Protein AF-A0A819AZ85-F1 (afdb_monomer)

Solvent-accessible surface area (backbone atoms only — not comparable to full-atom values): 5624 Å² total; per-residue (Å²): 109,69,73,60,51,56,50,52,53,53,52,41,72,77,35,75,90,57,88,83,77,52,73,40,82,55,81,62,68,55,52,66,55,60,60,50,47,50,68,78,38,71,83,44,48,79,44,65,63,68,71,52,19,70,28,54,39,87,92,36,54,87,39,77,63,29,54,49,46,54,50,49,43,53,52,54,56,72,70,47,96,70,84,88,78,67,95,79,70,128

Nearest PDB structures (foldseek):
  6x5t-assembly2_C  TM=9.000E-01  e=5.225E-05  Homo sapiens
  6vlg-assembly2_B-3  TM=8.999E-01  e=5.225E-05  Mus musculus
  6x5h-assembly2_C  TM=8.824E-01  e=1.920E-03  Homo sapiens
  6c8q-assembly3_F  TM=2.343E-01  e=6.804E+00  Enterococcus faecalis V583

Sequence (90 aa):
MKNAEDYYIIYQYQNPDLKIIKLVYLASDDPSVFNEARTNYPDYVFYGDAAATQSAQPNSRYRTESLKDILFDIHFLSLCDYLVCTFSSK

Structure (mmCIF, N/CA/C/O backbone):
data_AF-A0A819AZ85-F1
#
_entry.id   AF-A0A819AZ85-F1
#
loop_
_atom_site.group_PDB
_atom_site.id
_atom_site.type_symbol
_atom_site.label_atom_id
_atom_site.label_alt_id
_atom_site.label_comp_id
_atom_site.label_asym_id
_atom_site.label_entity_id
_atom_site.label_seq_id
_atom_site.pdbx_PDB_ins_code
_atom_site.Cartn_x
_atom_site.Cartn_y
_atom_site.Cartn_z
_atom_site.occupancy
_atom_site.B_iso_or_equiv
_atom_site.auth_seq_id
_atom_site.auth_comp_id
_atom_site.auth_asym_id
_atom_site.auth_atom_id
_atom_site.pdbx_PDB_model_num
ATOM 1 N N . MET A 1 1 ? 6.240 2.652 5.199 1.00 92.31 1 MET A N 1
ATOM 2 C CA . MET A 1 1 ? 4.769 2.541 5.342 1.00 92.31 1 MET A CA 1
ATOM 3 C C . MET A 1 1 ? 4.092 3.582 6.242 1.00 92.31 1 MET A C 1
ATOM 5 O O . MET A 1 1 ? 2.871 3.592 6.264 1.00 92.31 1 MET A O 1
ATOM 9 N N . LYS A 1 2 ? 4.804 4.500 6.925 1.00 96.12 2 LYS A N 1
ATOM 10 C CA . LYS A 1 2 ? 4.186 5.453 7.877 1.00 96.12 2 LYS A CA 1
ATOM 11 C C . LYS A 1 2 ? 2.946 6.188 7.334 1.00 96.12 2 LYS A C 1
ATOM 13 O O . LYS A 1 2 ? 1.900 6.139 7.959 1.00 96.12 2 LYS A O 1
ATOM 18 N N . ASN A 1 3 ? 3.046 6.817 6.161 1.00 97.12 3 ASN A N 1
ATOM 19 C CA . ASN A 1 3 ? 1.934 7.602 5.605 1.00 97.12 3 ASN A CA 1
ATOM 20 C C . ASN A 1 3 ? 0.714 6.741 5.221 1.00 97.12 3 ASN A C 1
ATOM 22 O O . ASN A 1 3 ? -0.405 7.238 5.242 1.00 97.12 3 ASN A O 1
ATOM 26 N N . ALA A 1 4 ? 0.927 5.469 4.865 1.00 96.88 4 ALA A N 1
ATOM 27 C CA . ALA A 1 4 ? -0.164 4.533 4.597 1.00 96.88 4 ALA A CA 1
ATOM 28 C C . ALA A 1 4 ? -0.849 4.096 5.903 1.00 96.88 4 ALA A C 1
ATOM 30 O O . ALA A 1 4 ? -2.072 4.024 5.958 1.00 96.88 4 ALA A O 1
ATOM 31 N N . GLU A 1 5 ? -0.074 3.876 6.970 1.00 97.31 5 GLU A N 1
ATOM 32 C CA . GLU A 1 5 ? -0.620 3.587 8.302 1.00 97.31 5 GLU A CA 1
ATOM 33 C C . GLU A 1 5 ? -1.439 4.767 8.833 1.00 97.31 5 GLU A C 1
ATOM 35 O O . GLU A 1 5 ? -2.562 4.571 9.287 1.00 97.31 5 GLU A O 1
ATOM 40 N N . ASP A 1 6 ? -0.925 5.994 8.702 1.00 97.88 6 ASP A N 1
ATOM 41 C CA . ASP A 1 6 ? -1.636 7.208 9.118 1.00 97.88 6 ASP A CA 1
ATOM 42 C C . ASP A 1 6 ? -3.002 7.325 8.407 1.00 97.88 6 ASP A C 1
ATOM 44 O O . ASP A 1 6 ? -4.010 7.629 9.049 1.00 97.88 6 ASP A O 1
ATOM 48 N N . TYR A 1 7 ? -3.064 7.013 7.105 1.00 97.75 7 TYR A N 1
ATOM 49 C CA . TYR A 1 7 ? -4.324 6.951 6.356 1.00 97.75 7 TYR A CA 1
ATOM 50 C C . TYR A 1 7 ? -5.286 5.902 6.931 1.00 97.75 7 TYR A C 1
ATOM 52 O O . TYR A 1 7 ? -6.441 6.219 7.214 1.00 97.75 7 TYR A O 1
ATOM 60 N N . TYR A 1 8 ? -4.819 4.671 7.159 1.00 97.38 8 TYR A N 1
ATOM 61 C CA . TYR A 1 8 ? -5.669 3.598 7.681 1.00 97.38 8 TYR A CA 1
ATOM 62 C C . TYR A 1 8 ? -6.160 3.852 9.110 1.00 97.38 8 TYR A C 1
ATOM 64 O O . TYR A 1 8 ? -7.293 3.495 9.432 1.00 97.38 8 TYR A O 1
ATOM 72 N N . ILE A 1 9 ? -5.360 4.516 9.948 1.00 96.62 9 ILE A N 1
ATOM 73 C CA . ILE A 1 9 ? -5.782 4.969 11.278 1.00 96.62 9 ILE A CA 1
ATOM 74 C C . ILE A 1 9 ? -6.945 5.956 11.145 1.00 96.62 9 ILE A C 1
ATOM 76 O O . ILE A 1 9 ? -7.984 5.768 11.778 1.00 96.62 9 ILE A O 1
ATOM 80 N N . ILE A 1 10 ? -6.805 6.983 10.300 1.00 97.31 10 ILE A N 1
ATOM 81 C CA . ILE A 1 10 ? -7.871 7.969 10.059 1.00 97.31 10 ILE A CA 1
ATOM 82 C C . ILE A 1 10 ? -9.126 7.277 9.515 1.00 97.31 10 ILE A C 1
ATOM 84 O O . ILE A 1 10 ? -10.230 7.540 9.994 1.00 97.31 10 ILE A O 1
ATOM 88 N N . TYR A 1 11 ? -8.961 6.349 8.573 1.00 97.38 11 TYR A N 1
ATOM 89 C CA . TYR A 1 11 ? -10.063 5.594 7.986 1.00 97.38 11 TYR A CA 1
ATOM 90 C C . TYR A 1 11 ? -10.801 4.732 9.027 1.00 97.38 11 TYR A C 1
ATOM 92 O O . TYR A 1 11 ? -12.032 4.712 9.040 1.00 97.38 11 TYR A O 1
ATOM 100 N N . GLN A 1 12 ? -10.083 4.092 9.959 1.00 97.06 12 GLN A N 1
ATOM 101 C CA . GLN A 1 12 ? -10.681 3.343 11.073 1.00 97.06 12 GLN A CA 1
ATOM 102 C C . GLN A 1 12 ? -11.432 4.242 12.050 1.00 97.06 12 GLN A C 1
ATOM 104 O O . GLN A 1 12 ? -12.512 3.865 12.501 1.00 97.06 12 GLN A O 1
ATOM 109 N N . TYR A 1 13 ? -10.905 5.432 12.348 1.00 97.12 13 TYR A N 1
ATOM 110 C CA . TYR A 1 13 ? -11.608 6.412 13.181 1.00 97.12 13 TYR A CA 1
ATOM 111 C C . TYR A 1 13 ? -12.915 6.889 12.544 1.00 97.12 13 TYR A C 1
ATOM 113 O O . TYR A 1 13 ? -13.898 7.102 13.251 1.00 97.12 13 TYR A O 1
ATOM 121 N N . GLN A 1 14 ? -12.937 7.046 11.221 1.00 96.62 14 GLN A N 1
ATOM 122 C CA . GLN A 1 14 ? -14.137 7.433 10.476 1.00 96.62 14 GLN A CA 1
ATOM 123 C C . GLN A 1 14 ? -15.152 6.288 10.346 1.00 96.62 14 GLN A C 1
ATOM 125 O O . GLN A 1 14 ? -16.337 6.551 10.161 1.00 96.62 14 GLN A O 1
ATOM 130 N N . ASN A 1 15 ? -14.704 5.035 10.464 1.00 96.44 15 ASN A N 1
ATOM 131 C CA . ASN A 1 15 ? -15.518 3.838 10.260 1.00 96.44 15 ASN A CA 1
ATOM 132 C C . ASN A 1 15 ? -15.338 2.831 11.417 1.00 96.44 15 ASN A C 1
ATOM 134 O O . ASN A 1 15 ? -14.796 1.744 11.205 1.00 96.44 15 ASN A O 1
ATOM 138 N N . PRO A 1 16 ? -15.772 3.163 12.648 1.00 94.94 16 PRO A N 1
ATOM 139 C CA . PRO A 1 16 ? -15.460 2.377 13.847 1.00 94.94 16 PRO A CA 1
ATOM 140 C C . PRO A 1 16 ? -16.045 0.957 13.837 1.00 94.94 16 PRO A C 1
ATOM 142 O O . PRO A 1 16 ? -15.450 0.051 14.414 1.00 94.94 16 PRO A O 1
ATOM 145 N N . ASP A 1 17 ? -17.176 0.749 13.160 1.00 96.50 17 ASP A N 1
ATOM 146 C CA . ASP A 1 17 ? -17.867 -0.547 13.121 1.00 96.50 17 ASP A CA 1
ATOM 147 C C . ASP A 1 17 ? -17.352 -1.477 12.008 1.00 96.50 17 ASP A C 1
ATOM 149 O O . ASP A 1 17 ? -17.715 -2.655 11.951 1.00 96.50 17 ASP A O 1
ATOM 153 N N . LEU A 1 18 ? -16.509 -0.967 11.102 1.00 94.75 18 LEU A N 1
ATOM 154 C CA . LEU A 1 18 ? -15.962 -1.754 10.003 1.00 94.75 18 LEU A CA 1
ATOM 155 C C . LEU A 1 18 ? -14.667 -2.441 10.425 1.00 94.75 18 LEU A C 1
ATOM 157 O O . LEU A 1 18 ? -13.723 -1.816 10.911 1.00 94.75 18 LEU A O 1
ATOM 161 N N . LYS A 1 19 ? -14.592 -3.745 10.148 1.00 93.56 19 LYS A N 1
ATOM 162 C CA . LYS A 1 19 ? -13.330 -4.481 10.187 1.00 93.56 19 LYS A CA 1
ATOM 163 C C . LYS A 1 19 ? -12.527 -4.150 8.930 1.00 93.56 19 LYS A C 1
ATOM 165 O O . LYS A 1 19 ? -12.814 -4.676 7.856 1.00 93.56 19 LYS A O 1
ATOM 170 N N . ILE A 1 20 ? -11.521 -3.295 9.076 1.00 94.75 20 ILE A N 1
ATOM 171 C CA . ILE A 1 20 ? -10.687 -2.845 7.960 1.00 94.75 20 ILE A CA 1
ATOM 172 C C . ILE A 1 20 ? -9.631 -3.895 7.610 1.00 94.75 20 ILE A C 1
ATOM 174 O O . ILE A 1 20 ? -8.951 -4.438 8.481 1.00 94.75 20 ILE A O 1
ATOM 178 N N . ILE A 1 21 ? -9.482 -4.154 6.311 1.00 95.44 21 ILE A N 1
ATOM 179 C CA . ILE A 1 21 ? -8.364 -4.905 5.738 1.00 95.44 21 ILE A CA 1
ATOM 180 C C . ILE A 1 21 ? -7.458 -3.885 5.049 1.00 95.44 21 ILE A C 1
ATOM 182 O O . ILE A 1 21 ? -7.919 -3.145 4.181 1.00 95.44 21 ILE A O 1
ATOM 186 N N . LYS A 1 22 ? -6.181 -3.832 5.435 1.00 96.94 22 LYS A N 1
ATOM 187 C CA . LYS A 1 22 ? -5.227 -2.863 4.887 1.00 96.94 22 LYS A CA 1
ATOM 188 C C . LYS A 1 22 ? -4.666 -3.375 3.558 1.00 96.94 22 LYS A C 1
ATOM 190 O O . LYS A 1 22 ? -3.749 -4.195 3.538 1.00 96.94 22 LY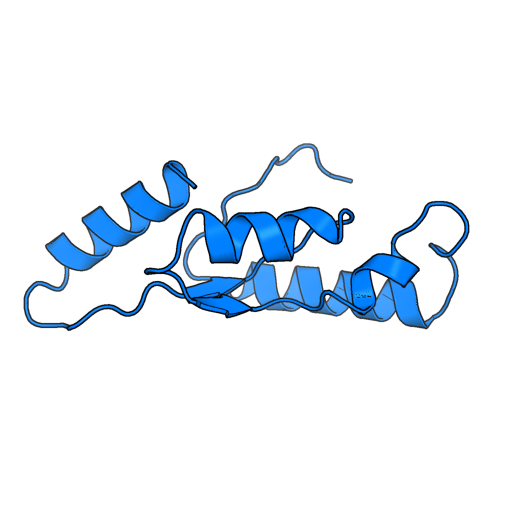S A O 1
ATOM 195 N N . LEU A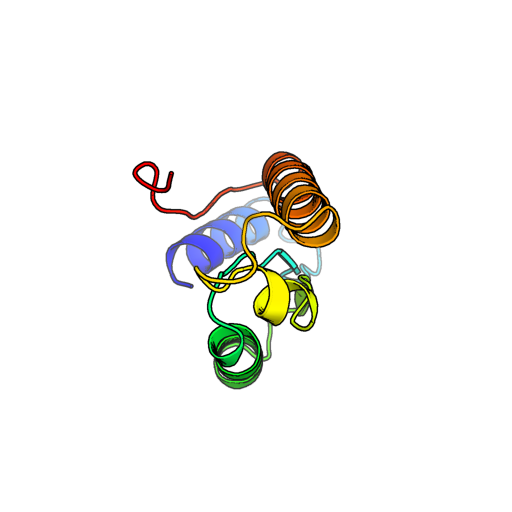 1 23 ? -5.243 -2.922 2.449 1.00 96.56 23 LEU A N 1
ATOM 196 C CA . LEU A 1 23 ? -4.826 -3.293 1.094 1.00 96.56 23 LEU A CA 1
ATOM 197 C C . LEU A 1 23 ? -3.848 -2.257 0.531 1.00 96.56 23 LEU A C 1
ATOM 199 O O . LEU A 1 23 ? -4.070 -1.053 0.641 1.00 96.56 23 LEU A O 1
ATOM 203 N N . VAL A 1 24 ? -2.758 -2.701 -0.083 1.00 96.94 24 VAL A N 1
ATOM 204 C CA . VAL A 1 24 ? -1.771 -1.800 -0.691 1.00 96.94 24 VAL A CA 1
ATOM 205 C C . VAL A 1 24 ? -1.409 -2.315 -2.069 1.00 96.94 24 VAL A C 1
ATOM 207 O O . VAL A 1 24 ? -0.934 -3.438 -2.202 1.00 96.94 24 VAL A O 1
ATOM 210 N N . TYR A 1 25 ? -1.601 -1.481 -3.088 1.00 95.69 25 TYR A N 1
ATOM 211 C CA . TYR A 1 25 ? -0.967 -1.691 -4.382 1.00 95.69 25 TYR A CA 1
ATOM 212 C C . TYR A 1 25 ? 0.463 -1.142 -4.325 1.00 95.69 25 TYR A C 1
ATOM 214 O O . TYR A 1 25 ? 0.667 0.038 -4.038 1.00 95.69 25 TYR A O 1
ATOM 222 N N . LEU A 1 26 ? 1.449 -2.005 -4.553 1.00 94.56 26 LEU A N 1
ATOM 223 C CA . LEU A 1 26 ? 2.868 -1.682 -4.524 1.00 94.56 26 LEU A CA 1
ATOM 224 C C . LEU A 1 26 ? 3.428 -1.734 -5.947 1.00 94.56 26 LEU A C 1
ATOM 226 O O . LEU A 1 26 ? 3.562 -2.810 -6.523 1.00 94.56 26 LEU A O 1
ATOM 230 N N . ALA A 1 27 ? 3.789 -0.564 -6.470 1.00 92.06 27 ALA A N 1
ATOM 231 C CA . ALA A 1 27 ? 4.548 -0.414 -7.707 1.00 92.06 27 ALA A CA 1
ATOM 232 C C . ALA A 1 27 ? 6.000 -0.064 -7.361 1.00 92.06 27 ALA A C 1
ATOM 234 O O . ALA A 1 27 ? 6.254 0.888 -6.615 1.00 92.06 27 ALA A O 1
ATOM 235 N N . SER A 1 28 ? 6.955 -0.841 -7.863 1.00 88.12 28 SER A N 1
ATOM 236 C CA . SER A 1 28 ? 8.384 -0.598 -7.661 1.00 88.12 28 SER A CA 1
ATOM 237 C C . SER A 1 28 ? 9.197 -1.256 -8.765 1.00 88.12 28 SER A C 1
ATOM 239 O O . SER A 1 28 ? 8.826 -2.331 -9.215 1.00 88.12 28 SE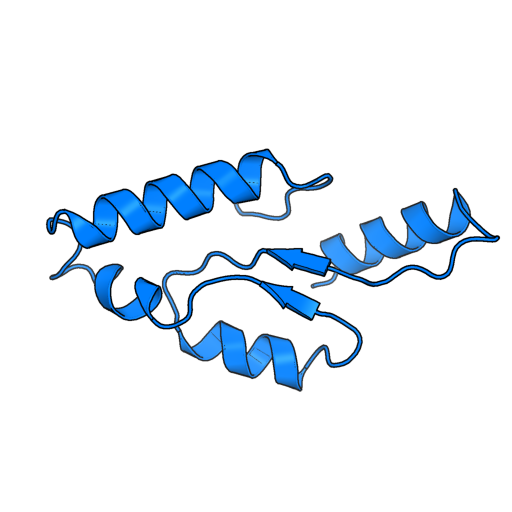R A O 1
ATOM 241 N N . ASP A 1 29 ? 10.330 -0.654 -9.129 1.00 83.06 29 ASP A N 1
ATOM 242 C CA . ASP A 1 29 ? 11.320 -1.245 -10.041 1.00 83.06 29 ASP A CA 1
ATOM 243 C C . ASP A 1 29 ? 12.252 -2.255 -9.332 1.00 83.06 29 ASP A C 1
ATOM 245 O O . ASP A 1 29 ? 13.061 -2.918 -9.985 1.00 83.06 29 ASP A O 1
ATOM 249 N N . ASP A 1 30 ? 12.163 -2.390 -8.002 1.00 83.75 30 ASP A N 1
ATOM 250 C CA . ASP A 1 30 ? 12.975 -3.318 -7.208 1.00 83.75 30 ASP A CA 1
ATOM 251 C C . ASP A 1 30 ? 12.138 -4.522 -6.722 1.00 83.75 30 ASP A C 1
ATOM 253 O O . ASP A 1 30 ? 11.279 -4.368 -5.853 1.00 83.75 30 ASP A O 1
ATOM 257 N N . PRO A 1 31 ? 12.378 -5.753 -7.217 1.00 80.56 31 PRO A N 1
ATOM 258 C CA . PRO A 1 31 ? 11.596 -6.924 -6.815 1.00 80.56 31 PRO A CA 1
ATOM 259 C C . PRO A 1 31 ? 11.792 -7.313 -5.343 1.00 80.56 31 PRO A C 1
ATOM 261 O O . PRO A 1 31 ? 10.940 -7.994 -4.765 1.00 80.56 31 PRO A O 1
ATOM 264 N N . SER A 1 32 ? 12.902 -6.914 -4.715 1.00 86.62 32 SER A N 1
ATOM 265 C CA . SER A 1 32 ? 13.201 -7.281 -3.328 1.00 86.62 32 SER A CA 1
ATOM 266 C C . SER A 1 32 ? 12.227 -6.643 -2.333 1.00 86.62 32 SER A C 1
ATOM 268 O O . SER A 1 32 ? 11.878 -7.270 -1.325 1.00 86.62 32 SER A O 1
ATOM 270 N N . VAL A 1 33 ? 11.687 -5.4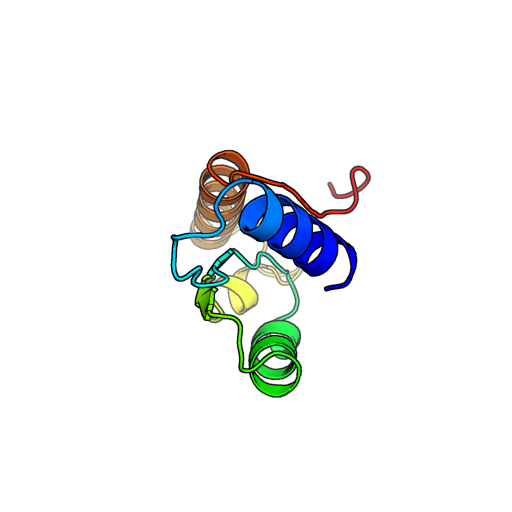65 -2.669 1.00 90.50 33 VAL A N 1
ATOM 271 C CA . VAL A 1 33 ? 10.789 -4.706 -1.788 1.00 90.50 33 VAL A CA 1
ATOM 272 C C . VAL A 1 33 ? 9.455 -5.409 -1.552 1.00 90.50 33 VAL A C 1
ATOM 274 O O . VAL A 1 33 ? 8.838 -5.205 -0.513 1.00 90.50 33 VAL A O 1
ATOM 277 N N . PHE A 1 34 ? 9.014 -6.288 -2.458 1.00 89.50 34 PHE A N 1
ATOM 278 C CA . PHE A 1 34 ? 7.773 -7.050 -2.282 1.00 89.50 34 PHE A CA 1
ATOM 279 C C . PHE A 1 34 ? 7.889 -8.062 -1.141 1.00 89.50 34 PHE A C 1
ATOM 281 O O . PHE A 1 34 ? 6.969 -8.213 -0.334 1.00 89.50 34 PHE A O 1
ATOM 288 N N . ASN A 1 35 ? 9.027 -8.755 -1.058 1.00 89.94 35 ASN A N 1
ATOM 289 C CA . ASN A 1 35 ? 9.278 -9.721 0.008 1.00 89.94 35 ASN A CA 1
ATOM 290 C C . ASN A 1 35 ? 9.543 -9.011 1.336 1.00 89.94 35 ASN A C 1
ATOM 292 O O . ASN A 1 35 ? 9.019 -9.436 2.368 1.00 89.94 35 ASN A O 1
ATOM 296 N N . GLU A 1 36 ? 10.298 -7.911 1.305 1.00 93.62 36 GLU A N 1
ATOM 297 C CA . GLU A 1 36 ? 10.513 -7.069 2.480 1.00 93.62 36 GLU A CA 1
ATOM 298 C C . GLU A 1 36 ? 9.183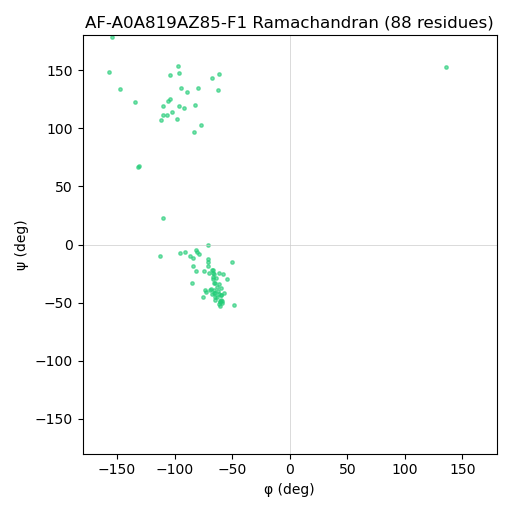 -6.536 3.026 1.00 93.62 36 GLU A C 1
ATOM 300 O O . GLU A 1 36 ? 8.906 -6.687 4.214 1.00 93.62 36 GLU A O 1
ATOM 305 N N . ALA A 1 37 ? 8.321 -5.988 2.164 1.00 94.06 37 ALA A N 1
ATOM 306 C CA . ALA A 1 37 ? 7.036 -5.427 2.562 1.00 94.06 37 ALA A CA 1
ATOM 307 C C . ALA A 1 37 ? 6.139 -6.470 3.242 1.00 94.06 37 ALA A C 1
ATOM 309 O O . ALA A 1 37 ? 5.629 -6.218 4.331 1.00 94.06 37 ALA A O 1
ATOM 310 N N . ARG A 1 38 ? 6.005 -7.669 2.660 1.00 93.12 38 ARG A N 1
ATOM 311 C CA . ARG A 1 38 ? 5.209 -8.758 3.258 1.00 93.12 38 ARG A CA 1
ATOM 312 C C . ARG A 1 38 ? 5.781 -9.256 4.586 1.00 93.12 38 ARG A C 1
ATOM 314 O O . ARG A 1 38 ? 5.020 -9.660 5.457 1.00 93.12 38 ARG A O 1
ATOM 321 N N . THR A 1 39 ? 7.105 -9.240 4.734 1.00 94.88 39 THR A N 1
ATOM 322 C CA . THR A 1 39 ? 7.777 -9.689 5.963 1.00 94.88 39 THR A CA 1
ATOM 323 C C . THR A 1 39 ? 7.635 -8.659 7.081 1.00 94.88 39 THR A C 1
ATOM 325 O O . THR A 1 39 ? 7.318 -9.013 8.214 1.00 94.88 39 THR A O 1
ATOM 328 N N . ASN A 1 40 ? 7.844 -7.383 6.759 1.00 97.06 40 ASN A N 1
ATOM 329 C CA . ASN A 1 40 ? 7.859 -6.294 7.733 1.00 97.06 40 ASN A CA 1
ATOM 330 C C . ASN A 1 40 ? 6.452 -5.799 8.102 1.00 97.06 40 ASN A C 1
ATOM 332 O O . ASN A 1 40 ? 6.281 -5.220 9.173 1.00 97.06 40 ASN A O 1
ATOM 336 N N . TYR A 1 41 ? 5.456 -6.026 7.240 1.00 96.75 41 TYR A N 1
ATOM 337 C CA . TYR A 1 41 ? 4.076 -5.564 7.418 1.00 96.75 41 TYR A CA 1
ATOM 338 C C . TYR A 1 41 ? 3.073 -6.710 7.189 1.00 96.75 41 TYR A C 1
ATOM 340 O O . TYR A 1 41 ? 2.330 -6.703 6.206 1.00 96.75 41 TYR A O 1
ATOM 348 N N . PRO A 1 42 ? 3.046 -7.727 8.070 1.00 95.75 42 PRO A N 1
ATOM 349 C CA . PRO A 1 42 ? 2.223 -8.924 7.881 1.00 95.75 42 PRO A CA 1
ATOM 350 C C . PRO A 1 42 ? 0.712 -8.680 8.042 1.00 95.75 42 PRO A C 1
ATOM 352 O O . PRO A 1 42 ? -0.088 -9.527 7.652 1.00 95.75 42 PRO A O 1
ATOM 355 N N . ASP A 1 43 ? 0.302 -7.548 8.622 1.00 95.31 43 ASP A N 1
ATOM 356 C CA . ASP A 1 43 ? -1.097 -7.117 8.743 1.00 95.31 43 ASP A CA 1
ATOM 357 C C . ASP A 1 43 ? -1.641 -6.444 7.468 1.00 95.31 43 ASP A C 1
ATOM 359 O O . ASP A 1 43 ? -2.833 -6.139 7.386 1.00 95.31 43 ASP A O 1
ATOM 363 N N . TYR A 1 44 ? -0.783 -6.246 6.466 1.00 96.62 44 TYR A N 1
ATOM 364 C CA . TYR A 1 44 ? -1.125 -5.680 5.170 1.00 96.62 44 TYR A CA 1
ATOM 365 C C . TYR A 1 44 ? -1.207 -6.753 4.086 1.00 96.62 44 TYR A C 1
ATOM 367 O O . TYR A 1 44 ? -0.422 -7.701 4.040 1.00 96.62 44 TYR A O 1
ATOM 375 N N . VAL A 1 45 ? -2.122 -6.553 3.141 1.00 95.06 45 VAL A N 1
ATOM 376 C CA . VAL A 1 45 ? -2.189 -7.340 1.908 1.00 95.06 45 VAL A CA 1
ATOM 377 C C . VAL A 1 45 ? -1.604 -6.509 0.774 1.00 95.06 45 VAL A C 1
ATOM 379 O O . VAL A 1 45 ? -2.166 -5.483 0.391 1.00 95.06 45 VAL A O 1
ATOM 382 N N . PHE A 1 46 ? -0.478 -6.967 0.232 1.00 93.62 46 PHE A N 1
ATOM 383 C CA . PHE A 1 46 ? 0.207 -6.300 -0.873 1.00 93.62 46 PHE A CA 1
ATOM 384 C C . PHE A 1 46 ? -0.168 -6.917 -2.222 1.00 93.62 46 PHE A C 1
ATOM 386 O O . PHE A 1 46 ? 0.117 -8.093 -2.475 1.00 93.62 46 PHE A O 1
ATOM 393 N N . TYR A 1 47 ? -0.751 -6.095 -3.091 1.00 89.94 47 TYR A N 1
ATOM 394 C CA . TYR A 1 47 ? -0.944 -6.345 -4.516 1.00 89.94 47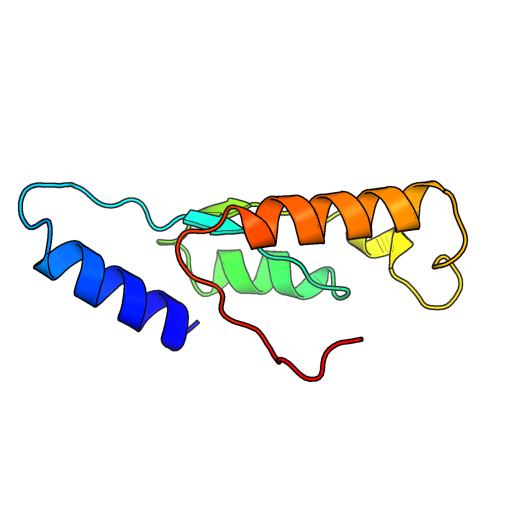 TYR A CA 1
ATOM 395 C C . TYR A 1 47 ? 0.168 -5.677 -5.328 1.00 89.94 47 TYR A C 1
ATOM 397 O O . TYR A 1 47 ? 0.747 -4.687 -4.895 1.00 89.94 47 TYR A O 1
ATOM 405 N N . GLY A 1 48 ? 0.452 -6.221 -6.505 1.00 81.12 48 GLY A N 1
ATOM 406 C CA . GLY A 1 48 ? 1.511 -5.760 -7.401 1.00 81.12 48 GLY A CA 1
ATOM 407 C C . GLY A 1 48 ? 2.294 -6.948 -7.950 1.00 81.12 48 GLY A C 1
ATOM 408 O O . GLY A 1 48 ? 2.324 -8.020 -7.332 1.00 81.12 48 GLY A O 1
ATOM 409 N N . ASP A 1 49 ? 2.867 -6.787 -9.138 1.00 65.50 49 ASP A N 1
ATOM 410 C CA . ASP A 1 49 ? 3.489 -7.891 -9.860 1.00 65.50 49 ASP A CA 1
ATOM 411 C C . ASP A 1 49 ? 5.013 -7.922 -9.656 1.00 65.50 49 ASP A C 1
ATOM 413 O O . ASP A 1 49 ? 5.768 -7.115 -10.197 1.00 65.50 49 ASP A O 1
ATOM 417 N N . ALA A 1 50 ? 5.482 -8.904 -8.882 1.00 56.44 50 ALA A N 1
ATOM 418 C CA . ALA A 1 50 ? 6.910 -9.172 -8.711 1.00 56.44 50 ALA A CA 1
ATOM 419 C C . ALA A 1 50 ? 7.566 -9.778 -9.977 1.00 56.44 50 ALA A C 1
ATOM 421 O O . ALA A 1 50 ? 8.791 -9.871 -10.057 1.00 56.44 50 ALA A O 1
ATOM 422 N N . ALA A 1 51 ? 6.777 -10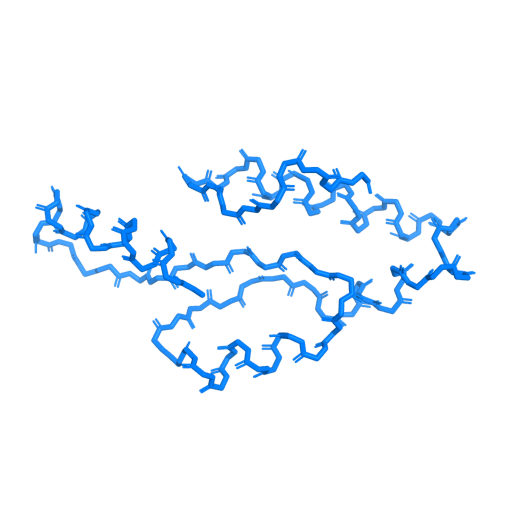.231 -10.960 1.00 49.06 51 ALA A N 1
ATOM 423 C CA . ALA A 1 51 ? 7.272 -10.689 -12.258 1.00 49.06 51 ALA A CA 1
ATOM 424 C C . ALA A 1 51 ? 7.467 -9.523 -13.244 1.00 49.06 51 ALA A C 1
ATOM 426 O O . ALA A 1 51 ? 8.439 -9.536 -14.004 1.00 49.06 51 ALA A O 1
ATOM 427 N N . ALA A 1 52 ? 6.632 -8.480 -13.166 1.00 49.75 52 ALA A N 1
ATOM 428 C CA . ALA A 1 52 ? 6.792 -7.229 -13.919 1.00 49.75 52 ALA A CA 1
ATOM 429 C C . ALA A 1 52 ? 8.107 -6.497 -13.585 1.00 49.75 52 ALA A C 1
ATOM 431 O O . ALA A 1 52 ? 8.688 -5.799 -14.410 1.00 49.75 52 ALA A O 1
ATOM 432 N N . THR A 1 53 ? 8.676 -6.730 -12.402 1.00 51.00 53 THR A N 1
ATOM 433 C CA . THR A 1 53 ? 9.923 -6.083 -11.970 1.00 51.00 53 THR A CA 1
ATOM 434 C C . THR A 1 53 ? 11.160 -6.502 -12.772 1.00 51.00 53 THR A C 1
ATOM 436 O O . THR A 1 53 ? 12.128 -5.746 -12.852 1.00 51.00 53 THR A O 1
ATOM 439 N N . GLN A 1 54 ? 11.149 -7.668 -13.433 1.00 46.94 54 GLN A N 1
ATOM 440 C CA . GLN A 1 54 ? 12.228 -8.037 -14.365 1.00 46.94 54 GLN A CA 1
ATOM 441 C C . GLN A 1 54 ? 12.210 -7.198 -15.650 1.00 46.94 54 GLN A C 1
ATOM 443 O O . GLN A 1 54 ? 13.256 -7.032 -16.277 1.00 46.94 54 GLN A O 1
ATOM 448 N N . SER A 1 55 ? 11.055 -6.648 -16.037 1.00 47.22 55 SER A N 1
ATOM 449 C CA . SER A 1 55 ? 10.897 -5.835 -17.246 1.00 47.22 55 SER A CA 1
ATOM 450 C C . SER A 1 55 ? 11.291 -4.363 -17.022 1.00 47.22 55 SER A C 1
ATOM 452 O O . SER A 1 55 ? 11.621 -3.670 -17.991 1.00 47.22 55 SER A O 1
ATOM 454 N N . ALA A 1 56 ? 11.348 -3.911 -15.763 1.00 50.19 56 ALA A N 1
ATOM 455 C CA . ALA A 1 56 ? 11.679 -2.545 -15.349 1.00 50.19 56 ALA A CA 1
ATOM 456 C C . ALA A 1 56 ? 13.188 -2.209 -15.354 1.00 50.19 56 ALA A C 1
ATOM 458 O O . ALA A 1 56 ? 13.573 -1.041 -15.226 1.00 50.19 56 ALA A O 1
ATOM 459 N N . GLN A 1 57 ? 14.069 -3.201 -15.554 1.00 55.72 57 GLN A N 1
ATOM 460 C CA . GLN A 1 57 ? 15.512 -2.960 -15.643 1.00 55.72 57 GLN A CA 1
ATOM 461 C C . GLN A 1 57 ? 15.857 -2.028 -16.828 1.00 55.72 57 GLN A C 1
ATOM 463 O O . GLN A 1 57 ? 15.227 -2.103 -17.888 1.00 55.72 57 GLN A O 1
ATOM 468 N N . PRO A 1 58 ? 16.897 -1.173 -16.721 1.00 54.72 58 PRO A N 1
ATOM 469 C CA . PRO A 1 58 ? 17.232 -0.191 -17.761 1.00 54.72 58 PRO A CA 1
ATOM 470 C C . PRO A 1 58 ? 17.429 -0.794 -19.162 1.00 54.72 58 PRO A C 1
ATOM 472 O O . PRO A 1 58 ? 17.135 -0.144 -20.162 1.00 54.72 58 PRO A O 1
ATOM 475 N N . ASN A 1 59 ? 17.877 -2.053 -19.231 1.00 50.31 59 ASN A N 1
ATOM 476 C CA . ASN A 1 59 ? 18.128 -2.777 -20.480 1.00 50.31 59 ASN A CA 1
ATOM 477 C C . ASN A 1 59 ? 16.878 -3.445 -21.094 1.00 50.31 59 ASN A C 1
ATOM 479 O O . ASN A 1 59 ? 16.941 -3.891 -22.239 1.00 50.31 59 ASN A O 1
ATOM 483 N N . SER A 1 60 ? 15.752 -3.524 -20.376 1.00 50.41 60 SER A N 1
ATOM 484 C CA . SER A 1 60 ? 14.493 -4.136 -20.840 1.00 50.41 60 SER A CA 1
ATOM 485 C C . SER A 1 60 ? 13.347 -3.139 -21.028 1.00 50.41 60 SER A C 1
ATOM 487 O O . SER A 1 60 ? 12.367 -3.491 -21.676 1.00 50.41 60 SER A O 1
ATOM 489 N N . ARG A 1 61 ? 13.512 -1.888 -20.573 1.00 51.09 61 ARG A N 1
ATOM 490 C CA . ARG A 1 61 ? 12.529 -0.782 -20.580 1.00 51.09 61 ARG A CA 1
ATOM 491 C C . ARG A 1 61 ? 11.828 -0.498 -21.927 1.00 51.09 61 ARG A C 1
ATOM 493 O O . ARG A 1 61 ? 10.809 0.181 -21.949 1.00 51.09 61 ARG A O 1
ATOM 500 N N . TYR A 1 62 ? 12.340 -1.019 -23.044 1.00 50.09 62 TYR A N 1
ATOM 501 C CA . TYR A 1 62 ? 11.810 -0.809 -24.401 1.00 50.09 62 TYR A CA 1
ATOM 502 C C . TYR A 1 62 ? 11.166 -2.057 -25.032 1.00 50.09 62 TYR A C 1
ATOM 504 O O . TYR A 1 62 ? 11.082 -2.158 -26.257 1.00 50.09 62 TYR A O 1
ATOM 512 N N . ARG A 1 63 ? 10.717 -3.025 -24.224 1.00 55.25 63 ARG A N 1
ATOM 513 C CA . ARG A 1 63 ? 9.875 -4.138 -24.694 1.00 55.25 63 ARG A CA 1
ATOM 514 C C . ARG A 1 63 ? 8.399 -3.823 -24.457 1.00 55.25 63 ARG A C 1
ATOM 516 O O . ARG A 1 63 ? 8.048 -3.137 -23.504 1.00 55.25 63 ARG A O 1
ATOM 523 N N . THR A 1 64 ? 7.521 -4.315 -25.332 1.00 59.62 64 THR A N 1
ATOM 524 C CA . THR A 1 64 ? 6.066 -4.086 -25.247 1.00 59.62 64 THR A CA 1
ATOM 525 C C . THR A 1 64 ? 5.473 -4.565 -23.917 1.00 59.62 64 THR A C 1
ATOM 527 O O . THR A 1 64 ? 4.452 -4.031 -23.490 1.00 59.62 64 THR A O 1
ATOM 530 N N . GLU A 1 65 ? 6.113 -5.532 -23.252 1.00 61.28 65 GLU A N 1
ATOM 531 C CA . GLU A 1 65 ? 5.752 -5.958 -21.898 1.00 61.28 65 GLU A CA 1
ATOM 532 C C . GLU A 1 65 ? 5.980 -4.846 -20.854 1.00 61.28 65 GLU A C 1
ATOM 534 O O . GLU A 1 65 ? 5.045 -4.500 -20.144 1.00 61.28 65 GLU A O 1
ATOM 539 N N . SER A 1 66 ? 7.136 -4.172 -20.851 1.00 66.69 66 SER A N 1
ATOM 540 C CA . SER A 1 66 ? 7.454 -3.105 -19.884 1.00 66.69 66 SER A CA 1
ATOM 541 C C . SER A 1 66 ? 6.504 -1.904 -19.949 1.00 66.69 66 SER A C 1
ATOM 543 O O . SER A 1 66 ? 6.19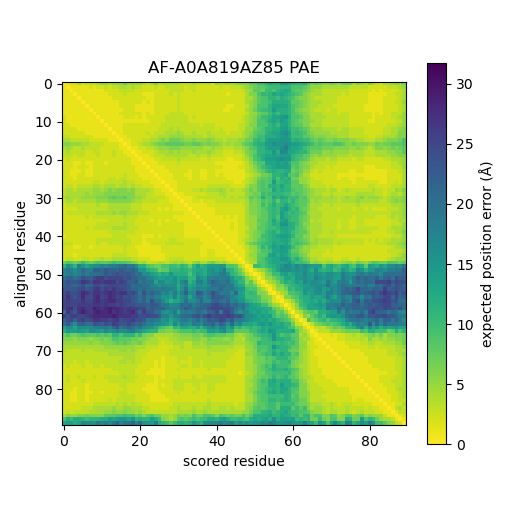8 -1.291 -18.930 1.00 66.69 66 SER A O 1
ATOM 545 N N . LEU A 1 67 ? 6.007 -1.555 -21.144 1.00 75.62 67 LEU A N 1
ATOM 546 C CA . LEU A 1 67 ? 5.006 -0.490 -21.286 1.00 75.62 67 LEU A CA 1
ATOM 547 C C . LEU A 1 67 ? 3.661 -0.892 -20.672 1.00 75.62 67 LEU A C 1
ATOM 549 O O . LEU A 1 67 ? 2.977 -0.047 -20.097 1.00 75.62 67 LEU A O 1
ATOM 553 N N . LYS A 1 68 ? 3.266 -2.164 -20.815 1.00 79.50 68 LYS A N 1
ATOM 554 C CA . LYS A 1 68 ? 2.034 -2.669 -20.201 1.00 79.50 68 LYS A CA 1
ATOM 555 C C . LYS A 1 68 ? 2.149 -2.647 -18.687 1.00 79.50 68 LYS A C 1
ATOM 557 O O . LYS A 1 68 ? 1.202 -2.213 -18.047 1.00 79.50 68 LYS A O 1
ATOM 562 N N . ASP A 1 69 ? 3.297 -3.041 -18.152 1.00 78.81 69 ASP A N 1
ATOM 563 C CA . ASP A 1 69 ? 3.551 -3.056 -16.713 1.00 78.81 69 ASP A CA 1
ATOM 564 C C . ASP A 1 69 ? 3.433 -1.643 -16.121 1.00 78.81 69 ASP A C 1
ATOM 566 O O . ASP A 1 69 ? 2.644 -1.423 -15.206 1.00 78.81 69 ASP A O 1
ATOM 570 N N . ILE A 1 70 ? 4.080 -0.648 -16.744 1.00 84.19 70 ILE A N 1
ATOM 571 C CA . ILE A 1 70 ? 3.948 0.764 -16.343 1.00 84.19 70 ILE A CA 1
ATOM 572 C C . ILE A 1 70 ? 2.498 1.254 -16.473 1.00 84.19 70 ILE A C 1
ATOM 574 O O . ILE A 1 70 ? 2.003 1.975 -15.608 1.00 84.19 70 ILE A O 1
ATOM 578 N N . LEU A 1 71 ? 1.800 0.894 -17.556 1.00 86.75 71 LEU A N 1
ATOM 579 C CA . LEU A 1 71 ? 0.412 1.310 -17.759 1.00 86.75 71 LEU A CA 1
ATOM 580 C C . LEU A 1 71 ? -0.514 0.714 -16.692 1.00 86.75 71 LEU A C 1
ATOM 582 O O . LEU A 1 71 ? -1.389 1.422 -16.195 1.00 86.75 71 LEU A O 1
ATOM 586 N N . PHE A 1 72 ? -0.322 -0.558 -16.337 1.00 88.06 72 PHE A N 1
ATOM 587 C CA . PHE A 1 72 ? -1.063 -1.204 -15.259 1.00 88.06 72 PHE A CA 1
ATOM 588 C C . PHE A 1 72 ? -0.751 -0.560 -13.915 1.00 88.06 72 PHE A C 1
ATOM 590 O O . PHE A 1 72 ? -1.689 -0.234 -13.191 1.00 88.06 72 PHE A O 1
ATOM 597 N N . ASP A 1 73 ? 0.519 -0.292 -13.619 1.00 90.19 73 ASP A N 1
ATOM 598 C CA . ASP A 1 73 ? 0.908 0.389 -12.389 1.00 90.19 73 ASP A CA 1
ATOM 599 C C . ASP A 1 73 ? 0.253 1.764 -12.280 1.00 90.19 73 ASP A C 1
ATOM 601 O O . ASP A 1 73 ? -0.415 2.040 -11.288 1.00 90.19 73 ASP A O 1
ATOM 605 N N . ILE A 1 74 ? 0.345 2.607 -13.313 1.00 91.19 74 ILE A N 1
ATOM 606 C CA . ILE A 1 74 ? -0.312 3.923 -13.320 1.00 91.19 74 ILE A CA 1
ATOM 607 C C . ILE A 1 74 ? -1.829 3.773 -13.170 1.00 91.19 74 ILE A C 1
ATOM 609 O O . ILE A 1 74 ? -2.445 4.511 -12.400 1.00 91.19 74 ILE A O 1
ATOM 613 N N . HIS A 1 75 ? -2.438 2.825 -13.884 1.00 93.12 75 HIS A N 1
ATOM 614 C CA . HIS A 1 75 ? -3.875 2.591 -13.822 1.00 93.12 75 HIS A CA 1
ATOM 615 C C . HIS A 1 75 ? -4.321 2.219 -12.406 1.00 93.12 75 HIS A C 1
ATOM 617 O O . HIS A 1 75 ? -5.194 2.887 -11.854 1.00 93.12 75 HIS A O 1
ATOM 623 N N . PHE A 1 76 ? -3.701 1.219 -11.783 1.00 93.50 76 PHE A N 1
ATOM 624 C CA . PHE A 1 76 ? -4.074 0.789 -10.438 1.00 93.50 76 PHE A CA 1
ATOM 625 C C . PHE A 1 76 ? -3.721 1.826 -9.374 1.00 93.50 76 PHE A C 1
ATOM 627 O O . PHE A 1 76 ? -4.549 2.088 -8.507 1.00 93.50 76 PHE A O 1
ATOM 634 N N . LEU A 1 77 ? -2.569 2.498 -9.479 1.00 95.06 77 LEU A N 1
ATOM 635 C CA . LEU A 1 77 ? -2.223 3.609 -8.588 1.00 95.06 77 LEU A CA 1
ATOM 636 C C . LEU A 1 77 ? -3.250 4.746 -8.669 1.00 95.06 77 LEU A C 1
ATOM 638 O O . LEU A 1 77 ? -3.568 5.343 -7.644 1.00 95.06 77 LEU A O 1
ATOM 642 N N . SER A 1 78 ? -3.794 5.032 -9.858 1.00 95.50 78 SER A N 1
ATOM 643 C CA . SER A 1 78 ? -4.826 6.063 -10.044 1.00 95.50 78 SER A CA 1
ATOM 644 C C . SER A 1 78 ? -6.196 5.694 -9.465 1.00 95.50 78 SER A C 1
ATOM 646 O O . SER A 1 78 ? -7.021 6.580 -9.257 1.00 95.50 78 SER A O 1
ATOM 648 N N . LEU A 1 79 ? -6.437 4.404 -9.207 1.00 96.12 79 LEU A N 1
ATOM 649 C CA . LEU A 1 79 ? -7.677 3.888 -8.621 1.00 96.12 79 LEU A CA 1
ATOM 650 C C . LEU A 1 79 ? -7.596 3.708 -7.098 1.00 96.12 79 LEU A C 1
ATOM 652 O O . LEU A 1 79 ? -8.609 3.401 -6.475 1.00 96.12 79 LEU A O 1
ATOM 656 N N . CYS A 1 80 ? -6.418 3.882 -6.497 1.00 96.75 80 CYS A N 1
ATOM 657 C CA . CYS A 1 80 ? -6.248 3.832 -5.049 1.00 96.75 80 CYS A CA 1
ATOM 658 C C . CYS A 1 80 ? -6.937 5.021 -4.362 1.00 96.75 80 CYS A C 1
ATOM 660 O O . CYS A 1 80 ? -6.856 6.155 -4.832 1.00 96.75 80 CYS A O 1
ATOM 662 N N . ASP A 1 81 ? -7.515 4.785 -3.1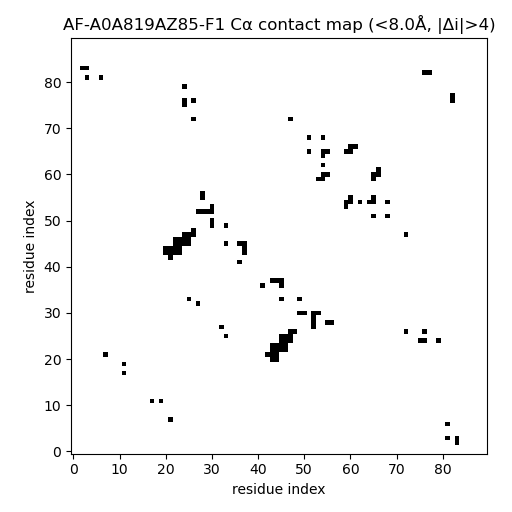81 1.00 96.94 81 ASP A N 1
ATOM 663 C CA . ASP A 1 81 ? -8.145 5.839 -2.370 1.00 96.94 81 ASP A CA 1
ATOM 664 C C . ASP A 1 81 ? -7.137 6.875 -1.842 1.00 96.94 81 ASP A C 1
ATOM 666 O O . ASP A 1 81 ? -7.481 8.024 -1.559 1.00 96.94 81 ASP A O 1
ATOM 670 N N . TYR A 1 82 ? -5.875 6.464 -1.698 1.00 97.38 82 TYR A N 1
ATOM 671 C CA . TYR A 1 82 ? -4.787 7.306 -1.224 1.00 97.38 82 TYR A CA 1
ATOM 672 C C . TYR A 1 82 ? -3.464 6.915 -1.885 1.00 97.38 82 TYR A C 1
ATOM 674 O O . TYR A 1 82 ? -3.112 5.736 -1.949 1.00 97.38 82 TYR A O 1
ATOM 682 N N . LEU A 1 83 ? -2.714 7.914 -2.360 1.00 96.81 83 LEU A N 1
ATOM 683 C CA . LEU A 1 83 ? -1.448 7.718 -3.063 1.00 96.81 83 LEU A CA 1
ATOM 684 C C . LEU A 1 83 ? -0.268 8.189 -2.206 1.00 96.81 83 LEU A C 1
ATOM 686 O O . LEU A 1 83 ? -0.146 9.370 -1.884 1.00 96.81 83 LEU A O 1
ATOM 690 N N . VAL A 1 84 ? 0.639 7.263 -1.887 1.00 96.62 84 VAL A N 1
ATOM 691 C CA . VAL A 1 84 ? 1.919 7.554 -1.228 1.00 96.62 84 VAL A CA 1
ATOM 692 C C . VAL A 1 84 ? 3.044 7.292 -2.218 1.00 96.62 84 VAL A C 1
ATOM 694 O O . VAL A 1 84 ? 3.362 6.143 -2.508 1.00 96.62 84 VAL A O 1
ATOM 697 N N . CYS A 1 85 ? 3.672 8.350 -2.724 1.00 94.19 85 CYS A N 1
ATOM 698 C CA . CYS A 1 85 ? 4.807 8.232 -3.635 1.00 94.19 85 CYS A CA 1
ATOM 699 C C . CYS A 1 85 ? 5.711 9.472 -3.584 1.00 94.19 85 CYS A C 1
ATOM 701 O O . CYS A 1 85 ? 5.451 10.434 -2.857 1.00 94.19 85 CYS A O 1
ATOM 703 N N . THR A 1 86 ? 6.792 9.448 -4.362 1.00 92.56 86 THR A N 1
ATOM 704 C CA . THR A 1 86 ? 7.605 10.629 -4.659 1.00 92.56 86 THR A CA 1
ATOM 705 C C . THR A 1 86 ? 7.092 11.288 -5.941 1.00 92.56 86 THR A C 1
ATOM 707 O O . THR A 1 86 ? 7.167 10.718 -7.025 1.00 92.56 86 THR A O 1
ATOM 710 N N . PHE A 1 87 ? 6.609 12.531 -5.854 1.00 88.50 87 PHE A N 1
ATOM 711 C CA . PHE A 1 87 ? 6.090 13.273 -7.023 1.00 88.50 87 PHE A CA 1
ATOM 712 C C . PHE A 1 87 ? 7.183 13.710 -8.017 1.00 88.50 87 PHE A C 1
ATOM 714 O O . PHE A 1 87 ? 6.897 14.338 -9.032 1.00 88.50 87 PHE A O 1
ATOM 721 N N . SER A 1 88 ? 8.444 13.388 -7.728 1.00 86.75 88 SER A N 1
ATOM 722 C CA . SER A 1 88 ? 9.585 13.571 -8.623 1.00 86.75 88 SER A CA 1
ATOM 723 C C . SER A 1 88 ? 9.876 12.354 -9.506 1.00 86.75 88 SER A C 1
ATOM 725 O O . SER A 1 88 ? 10.763 12.445 -10.356 1.00 86.75 88 SER A O 1
ATOM 727 N N . SER A 1 89 ? 9.181 11.228 -9.298 1.00 77.44 89 SER A N 1
ATOM 728 C CA . SER A 1 89 ? 9.351 10.023 -10.113 1.00 77.44 89 SER A CA 1
ATOM 729 C C . SER A 1 89 ? 8.967 10.303 -11.569 1.00 77.44 89 SER A C 1
ATOM 731 O O . SER A 1 89 ? 7.939 10.936 -11.821 1.00 77.44 89 SER A O 1
ATOM 733 N N . LYS A 1 90 ? 9.812 9.875 -12.513 1.00 59.03 90 LYS A N 1
ATOM 734 C CA . LYS A 1 90 ? 9.638 10.064 -13.960 1.00 59.03 90 LYS A CA 1
ATOM 735 C C . LYS A 1 90 ? 9.519 8.739 -14.684 1.00 59.03 90 LYS A C 1
ATOM 737 O O . LYS A 1 90 ? 10.300 7.829 -14.330 1.00 59.03 90 LYS A O 1
#

InterPro domains:
  IPR027350 Glycosyltransferase family 23 (GT23) domain [PS51659] (1-90)
  IPR045573 Alpha-(1,6)-fucosyltransferase, N- and catalytic domain [PF19745] (1-89)

pLDDT: mean 84.5, std 16.63, range [46.94, 97.88]

Secondary structure (DSSP, 8-state):
-HHHHHHHHHHHHH-TTS---EEEE---S-THHHHHHHHH-TTEEEES-TTGGGTSSTTTTTSHHHHHHHHHHHHHHHHSSS--S-TT--

Foldseek 3Di:
DVVLVVVVVVVCVVPVPDDDQAEDEDDDLDLVVVVVCCVVPVSHDYDADSPLSVCSPPVNCPDPSVVVRVVVSVVVQVVDPDHDDDPPDD

Mean predicted aligned error: 6.68 Å

Radius of gyration: 14.77 Å; Cα contacts (8 Å, |Δi|>4): 69; chains: 1; bounding box: 36×24×39 Å

Organism: NCBI:txid392033